Protein AF-A0A7C4FBR2-F1 (afdb_monomer)

Secondary structure (DSSP, 8-state):
---HHHHHHHHHHHHHHTEEEEEEESS-S-EEEESSSEEEE-TT--EE-HHHHHTT--HHHHHHHS-EEEEEEEETTEEEEES-HHHHHHH-

Solvent-accessible surface area (backbone atoms only — not comparable to full-atom values): 5158 Å² total; per-residue (Å²): 131,60,46,67,67,54,44,50,48,55,43,50,51,17,48,77,61,63,21,42,36,37,39,34,38,70,90,46,73,44,26,47,35,35,24,90,54,85,42,28,23,44,82,88,64,48,81,47,62,51,57,80,69,55,46,90,56,50,74,35,51,49,68,59,74,47,54,66,60,36,32,40,42,35,42,85,93,47,75,48,78,39,70,45,71,67,59,55,56,73,74,103

Nearest PDB structures (foldseek):
  2gjg-assembly1_A-2  TM=4.102E-01  e=6.849E-01  Pseudomonas putida KT2440
  3kyf-assembly1_A  TM=3.964E-01  e=7.719E-01  Pseudomonas putida KT2440
  5y6f-assembly1_A  TM=3.715E-01  e=1.489E+00  Escherichia coli K-12
  3u2a-assembly1_A-2  TM=5.693E-01  e=6.633E+00  Caulobacter vibrio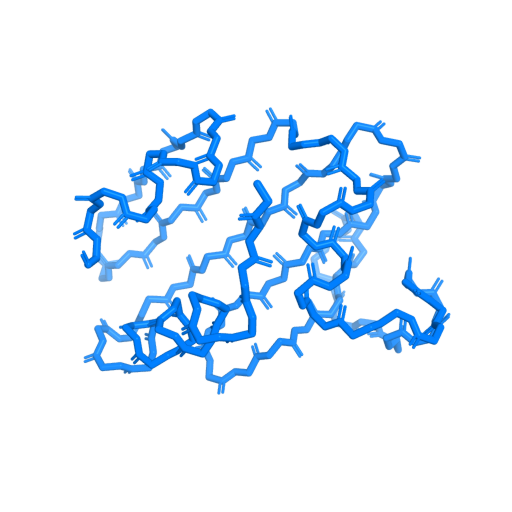ides

Foldseek 3Di:
DQDPVN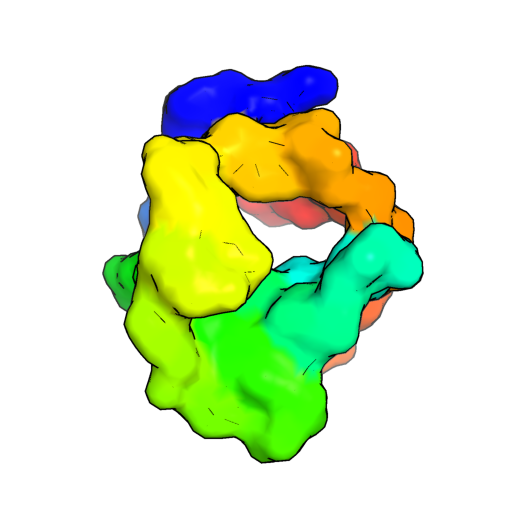VVVLLVVLAVQQKWKWWDFDVDQWIWIRHNHTFIAHVVGDTDDPCVGPNPADPSRVLVVTQTPWMWMDGPPDIDIDRHVVVVSVVD

Mean predicted aligned error: 2.52 Å

Sequence (92 aa):
MVSYEEAERILRWAREKGAVIEVQFKETSHRLRIDTMYRALDVSGNVIPWTRAFGSLKPADVLNSFTVKRIVVRVRDAVEELSSLKELLARI

Structure (mmCIF, N/CA/C/O backbone):
data_AF-A0A7C4FBR2-F1
#
_entry.id   AF-A0A7C4FBR2-F1
#
loop_
_atom_site.group_PDB
_atom_site.id
_atom_site.type_symbol
_atom_site.label_atom_id
_atom_site.label_alt_id
_atom_site.label_comp_id
_atom_site.label_asym_id
_atom_site.label_entity_id
_atom_site.label_seq_id
_atom_site.pdbx_PDB_ins_code
_atom_site.Cartn_x
_atom_site.Cartn_y
_atom_site.Cartn_z
_atom_site.occupancy
_atom_site.B_iso_or_equiv
_atom_site.auth_seq_id
_atom_site.auth_comp_id
_atom_site.auth_asym_id
_atom_site.auth_atom_id
_atom_site.pdbx_PDB_model_num
ATOM 1 N N . MET A 1 1 ? 6.939 13.413 1.044 1.00 80.06 1 MET A N 1
ATOM 2 C CA . MET A 1 1 ? 7.830 12.242 1.037 1.00 80.06 1 MET A CA 1
ATOM 3 C C . MET A 1 1 ? 7.409 11.383 2.207 1.00 80.06 1 MET A C 1
ATOM 5 O O . MET A 1 1 ? 7.285 11.947 3.282 1.00 80.06 1 MET A O 1
ATOM 9 N N . VAL A 1 2 ? 7.104 10.108 1.982 1.00 89.50 2 VAL A N 1
ATOM 10 C CA . VAL A 1 2 ? 6.753 9.147 3.032 1.00 89.50 2 VAL A CA 1
ATOM 11 C C . VAL A 1 2 ? 8.036 8.530 3.574 1.00 89.50 2 VAL A C 1
ATOM 13 O O . VAL A 1 2 ? 8.796 7.934 2.809 1.00 89.50 2 VAL A O 1
ATOM 16 N N . SER A 1 3 ? 8.300 8.693 4.864 1.00 93.69 3 SER A N 1
ATOM 17 C CA . SER A 1 3 ? 9.446 8.085 5.537 1.00 93.69 3 SER A CA 1
ATOM 18 C C . SER A 1 3 ? 9.236 6.583 5.768 1.00 93.69 3 SER A C 1
ATOM 20 O O . SER A 1 3 ? 8.130 6.049 5.644 1.00 93.69 3 SER A O 1
ATOM 22 N N . TYR A 1 4 ? 10.308 5.880 6.135 1.00 91.81 4 TYR A N 1
ATOM 23 C CA . TYR A 1 4 ? 10.207 4.482 6.555 1.00 91.81 4 TYR A CA 1
ATOM 24 C C . TYR A 1 4 ? 9.280 4.318 7.773 1.00 91.81 4 TYR A C 1
ATOM 26 O O . TYR A 1 4 ? 8.437 3.425 7.785 1.00 91.81 4 TYR A O 1
ATOM 34 N N . GLU A 1 5 ? 9.383 5.215 8.756 1.00 94.25 5 GLU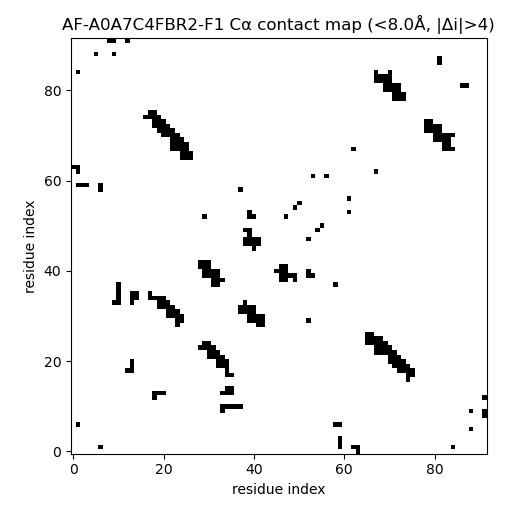 A N 1
ATOM 35 C CA . GLU A 1 5 ? 8.542 5.206 9.960 1.00 94.25 5 GLU A CA 1
ATOM 36 C C . GLU A 1 5 ? 7.065 5.451 9.632 1.00 94.25 5 GLU A C 1
ATOM 38 O O . GLU A 1 5 ? 6.186 4.795 10.186 1.00 94.25 5 GLU A O 1
ATOM 43 N N . GLU A 1 6 ? 6.775 6.356 8.695 1.00 95.25 6 GLU A N 1
ATOM 44 C CA . GLU A 1 6 ? 5.410 6.610 8.230 1.00 95.25 6 GLU A CA 1
ATOM 45 C C . GLU A 1 6 ? 4.830 5.391 7.507 1.00 95.25 6 GLU A C 1
ATOM 47 O O . GLU A 1 6 ? 3.686 5.009 7.756 1.00 95.25 6 GLU A O 1
ATOM 52 N N . ALA A 1 7 ? 5.625 4.722 6.667 1.00 95.31 7 ALA A N 1
ATOM 53 C CA . ALA A 1 7 ? 5.222 3.464 6.049 1.00 95.31 7 ALA A CA 1
ATOM 54 C C . ALA A 1 7 ? 4.956 2.380 7.116 1.00 95.31 7 ALA A C 1
ATOM 56 O O . ALA A 1 7 ? 3.925 1.704 7.087 1.00 95.31 7 ALA A O 1
ATOM 57 N N . GLU A 1 8 ? 5.831 2.215 8.108 1.00 95.44 8 GLU A N 1
ATOM 58 C CA . GLU A 1 8 ? 5.577 1.277 9.208 1.00 95.44 8 GLU A CA 1
ATOM 59 C C . GLU A 1 8 ? 4.318 1.629 10.006 1.00 95.44 8 GLU A C 1
ATOM 61 O O . GLU A 1 8 ? 3.561 0.728 10.376 1.00 95.44 8 GLU A O 1
ATOM 66 N N . ARG A 1 9 ? 4.054 2.918 10.238 1.00 96.56 9 ARG A N 1
ATOM 67 C CA . ARG A 1 9 ? 2.851 3.393 10.929 1.00 96.56 9 ARG A CA 1
ATOM 68 C C . ARG A 1 9 ? 1.582 3.034 10.161 1.00 96.56 9 ARG A C 1
ATOM 70 O O . ARG A 1 9 ? 0.651 2.518 10.776 1.00 96.56 9 ARG A O 1
ATOM 77 N N . ILE A 1 10 ? 1.563 3.206 8.835 1.00 96.44 10 ILE A N 1
ATOM 78 C CA . ILE A 1 10 ? 0.439 2.779 7.981 1.00 96.44 10 ILE A CA 1
ATOM 79 C C . ILE A 1 10 ? 0.196 1.271 8.125 1.00 96.44 10 ILE A C 1
ATOM 81 O O . ILE A 1 10 ? -0.937 0.843 8.348 1.00 96.44 10 ILE A O 1
ATOM 85 N N . LEU A 1 11 ? 1.254 0.458 8.038 1.00 97.31 11 LEU A N 1
ATOM 86 C CA . LEU A 1 11 ? 1.143 -0.998 8.159 1.00 97.31 11 LEU A CA 1
ATOM 87 C C . LEU A 1 11 ? 0.647 -1.427 9.547 1.00 97.31 11 LEU A C 1
ATOM 89 O O . LEU A 1 11 ? -0.202 -2.311 9.664 1.00 97.31 11 LEU A O 1
ATOM 93 N N . ARG A 1 12 ? 1.180 -0.815 10.606 1.00 97.38 12 ARG A N 1
ATOM 94 C CA . ARG A 1 12 ? 0.787 -1.096 11.989 1.00 97.38 12 ARG A CA 1
ATOM 95 C C . ARG A 1 12 ? -0.679 -0.754 12.219 1.00 97.38 12 ARG A C 1
ATOM 97 O O . ARG A 1 12 ? -1.424 -1.604 12.698 1.00 97.38 12 ARG A O 1
ATOM 104 N N . TRP A 1 13 ? -1.100 0.435 11.799 1.00 97.25 13 TRP A N 1
ATOM 105 C CA . TRP A 1 13 ? -2.491 0.860 11.896 1.00 97.25 13 TRP A CA 1
ATOM 106 C C . TRP A 1 13 ? -3.425 -0.089 11.135 1.00 97.25 13 TRP A C 1
ATOM 108 O O . TRP A 1 13 ? -4.466 -0.487 11.662 1.00 97.25 13 TRP A O 1
ATOM 118 N N . ALA A 1 14 ? -3.033 -0.523 9.930 1.00 97.00 14 ALA A N 1
ATOM 119 C CA . ALA A 1 14 ? -3.827 -1.464 9.148 1.00 97.00 14 ALA A CA 1
ATOM 120 C C . ALA A 1 14 ? -4.014 -2.807 9.872 1.00 97.00 14 ALA A C 1
ATOM 122 O O . ALA A 1 14 ? -5.135 -3.312 9.952 1.00 97.00 14 ALA A O 1
ATOM 123 N N . ARG A 1 15 ? -2.953 -3.342 10.489 1.00 96.50 15 ARG A N 1
ATOM 124 C CA . ARG A 1 15 ? -3.020 -4.558 11.317 1.00 96.50 15 ARG A CA 1
ATOM 125 C C . ARG A 1 15 ? -3.932 -4.388 12.527 1.00 96.50 15 ARG A C 1
ATOM 127 O O . ARG A 1 15 ? -4.798 -5.226 12.753 1.00 96.50 15 ARG A O 1
ATOM 134 N N . GLU A 1 16 ? -3.751 -3.312 13.287 1.00 96.12 16 GLU A N 1
ATOM 135 C CA . GLU A 1 16 ? -4.497 -3.056 14.526 1.00 96.12 16 GLU A CA 1
ATOM 136 C C . GLU A 1 16 ? -5.997 -2.866 14.282 1.00 96.12 16 GLU A C 1
ATOM 138 O O . GLU A 1 16 ? -6.824 -3.281 15.093 1.00 96.12 16 GLU A O 1
ATOM 143 N N . LYS A 1 17 ? -6.364 -2.241 13.160 1.00 95.31 17 LYS A N 1
ATOM 144 C CA . LYS A 1 17 ? -7.764 -1.975 12.808 1.00 95.31 17 LYS A CA 1
ATOM 145 C C . LYS A 1 17 ? -8.403 -3.067 11.953 1.00 95.31 17 LYS A C 1
ATOM 147 O O . LYS A 1 17 ? -9.606 -2.989 11.704 1.00 95.31 17 LYS A O 1
ATOM 152 N N . GLY A 1 18 ? -7.633 -4.060 11.501 1.00 95.75 18 GLY A N 1
ATOM 153 C CA . GLY A 1 18 ? -8.085 -5.003 10.477 1.00 95.75 18 GLY A CA 1
ATOM 154 C C . GLY A 1 18 ? -8.456 -4.290 9.173 1.00 95.75 18 GLY A C 1
ATOM 155 O O . GLY A 1 18 ? -9.430 -4.660 8.520 1.00 95.75 18 GLY A O 1
ATOM 156 N N . ALA A 1 19 ? -7.733 -3.218 8.841 1.00 96.62 19 ALA A N 1
ATOM 157 C CA . ALA A 1 19 ? -7.989 -2.407 7.665 1.00 96.62 19 ALA A CA 1
ATOM 158 C C . ALA A 1 19 ? -7.347 -3.009 6.411 1.00 96.62 19 ALA A C 1
ATOM 160 O O . ALA A 1 19 ? -6.287 -3.633 6.467 1.00 96.62 19 ALA A O 1
ATOM 161 N N . VAL A 1 20 ? -7.961 -2.742 5.261 1.00 97.56 20 VAL A N 1
ATOM 162 C CA . VAL A 1 20 ? -7.380 -2.993 3.941 1.00 97.56 20 VAL A CA 1
ATOM 163 C C . VAL A 1 20 ? -7.256 -1.666 3.214 1.00 97.56 20 VAL A C 1
ATOM 165 O O . VAL A 1 20 ? -8.260 -1.028 2.902 1.00 97.56 20 VAL A O 1
ATOM 168 N N . ILE A 1 21 ? -6.023 -1.267 2.929 1.00 97.88 21 ILE A N 1
ATOM 169 C CA . ILE A 1 21 ? -5.702 -0.058 2.177 1.00 97.88 21 ILE A CA 1
ATOM 170 C C . ILE A 1 21 ? -5.227 -0.487 0.790 1.00 97.88 21 ILE A C 1
ATOM 172 O O . ILE A 1 21 ? -4.296 -1.278 0.674 1.00 97.88 21 ILE A O 1
ATOM 176 N N . GLU A 1 22 ? -5.842 0.027 -0.268 1.00 97.88 22 GLU A N 1
ATOM 177 C CA . GLU A 1 22 ? -5.397 -0.171 -1.648 1.00 97.88 22 GLU A CA 1
ATOM 178 C C . GLU A 1 22 ? -5.026 1.166 -2.279 1.00 97.88 22 GLU A C 1
ATOM 180 O O . GLU A 1 22 ? -5.881 2.027 -2.475 1.00 97.88 22 GLU A O 1
ATOM 185 N N . VAL A 1 23 ? -3.757 1.322 -2.644 1.00 98.12 23 VAL A N 1
ATOM 186 C CA . VAL A 1 23 ? -3.245 2.483 -3.370 1.00 98.12 23 VAL A CA 1
ATOM 187 C C . VAL A 1 23 ? -3.182 2.147 -4.854 1.00 98.12 23 VAL A C 1
ATOM 189 O O . VAL A 1 23 ? -2.571 1.154 -5.261 1.00 98.12 23 VAL A O 1
ATOM 192 N N . GLN A 1 24 ? -3.822 2.982 -5.666 1.00 97.69 24 GLN A N 1
ATOM 193 C CA . GLN A 1 24 ? -3.736 2.939 -7.121 1.00 97.69 24 GLN A CA 1
ATOM 194 C C . GLN A 1 24 ? -2.835 4.067 -7.594 1.00 97.69 24 GLN A C 1
ATOM 196 O O . GLN A 1 24 ? -2.935 5.190 -7.096 1.00 97.69 24 GLN A O 1
ATOM 201 N N . PHE A 1 25 ? -2.002 3.779 -8.584 1.00 97.44 25 PHE A N 1
ATOM 202 C CA . PHE A 1 25 ? -1.038 4.724 -9.132 1.00 97.44 25 PHE A CA 1
ATOM 203 C C . PHE A 1 25 ? -1.451 5.180 -10.533 1.00 97.44 25 PHE A C 1
ATOM 205 O O . PHE A 1 25 ? -2.300 4.553 -11.174 1.00 97.44 25 PHE A O 1
ATOM 212 N N . LYS A 1 26 ? -0.906 6.305 -11.002 1.00 96.56 26 LYS A N 1
ATOM 213 C CA . LYS A 1 26 ? -1.206 6.825 -12.347 1.00 96.56 26 LYS A CA 1
ATOM 214 C C . LYS A 1 26 ? -0.369 6.137 -13.423 1.00 96.56 26 LYS A C 1
ATOM 216 O O . LYS A 1 26 ? -0.857 5.923 -14.526 1.00 96.56 26 LYS A O 1
ATOM 221 N N . GLU A 1 27 ? 0.867 5.790 -13.093 1.00 95.94 27 GLU A N 1
ATOM 222 C CA . GLU A 1 27 ? 1.893 5.318 -14.024 1.00 95.94 27 GLU A CA 1
ATOM 223 C C . GLU A 1 27 ? 1.870 3.798 -14.226 1.00 95.94 27 GLU A C 1
ATOM 225 O O . GLU A 1 27 ? 2.507 3.282 -15.140 1.00 95.94 27 GLU A O 1
ATOM 230 N N . THR A 1 28 ? 1.148 3.060 -13.381 1.00 94.81 28 THR A N 1
ATOM 231 C CA . THR A 1 28 ? 1.051 1.603 -13.471 1.00 94.81 28 THR A CA 1
ATOM 232 C C . THR A 1 28 ? -0.359 1.112 -13.178 1.00 94.81 28 THR A C 1
ATOM 234 O O . THR A 1 28 ? -1.100 1.698 -12.393 1.00 94.81 28 THR A O 1
ATOM 237 N N . SER A 1 29 ? -0.725 0.000 -13.811 1.00 94.50 29 SER A N 1
ATOM 238 C CA . SER A 1 29 ? -1.976 -0.708 -13.558 1.00 94.50 29 SER A CA 1
ATOM 239 C C . SER A 1 29 ? -1.919 -1.596 -12.308 1.00 94.50 29 SER A C 1
ATOM 241 O O . SER A 1 29 ? -2.948 -2.125 -11.886 1.00 94.50 29 SER A O 1
ATOM 243 N N . HIS A 1 30 ? -0.731 -1.789 -11.727 1.00 97.12 30 HIS A N 1
ATOM 244 C CA . HIS A 1 30 ? -0.571 -2.503 -10.467 1.00 97.12 30 HIS A CA 1
ATOM 245 C C . HIS A 1 30 ? -1.064 -1.657 -9.290 1.00 97.12 30 HIS A C 1
ATOM 247 O O . HIS A 1 30 ? -1.013 -0.425 -9.311 1.00 97.12 30 HIS A O 1
ATOM 253 N N . ARG A 1 31 ? -1.519 -2.327 -8.233 1.00 97.62 31 ARG A N 1
ATOM 254 C CA . ARG A 1 31 ? -1.958 -1.681 -6.992 1.00 97.62 31 ARG A CA 1
ATOM 255 C C . ARG A 1 31 ? -1.099 -2.136 -5.830 1.00 97.62 31 ARG A C 1
ATOM 257 O O . ARG A 1 31 ? -0.678 -3.291 -5.780 1.00 97.62 31 ARG A O 1
ATOM 264 N N . LEU A 1 32 ? -0.875 -1.240 -4.879 1.00 98.00 32 LEU A N 1
ATOM 265 C CA . LEU A 1 32 ? -0.269 -1.586 -3.600 1.00 98.00 32 LEU A CA 1
ATOM 266 C C . LEU A 1 32 ? -1.383 -1.837 -2.591 1.00 98.00 32 LEU A C 1
ATOM 268 O O . LEU A 1 32 ? -2.167 -0.939 -2.301 1.00 98.00 32 LEU A O 1
ATOM 272 N N . ARG A 1 33 ? -1.443 -3.044 -2.039 1.00 98.25 33 ARG A N 1
ATOM 273 C CA . ARG A 1 33 ? -2.326 -3.379 -0.924 1.00 98.25 33 ARG A CA 1
ATOM 274 C C . ARG A 1 33 ? -1.533 -3.412 0.376 1.00 98.25 33 ARG A C 1
ATOM 276 O O . ARG A 1 33 ? -0.459 -4.007 0.428 1.00 98.25 33 ARG A O 1
ATOM 283 N N . ILE A 1 34 ? -2.084 -2.793 1.412 1.00 97.88 34 ILE A N 1
ATOM 284 C CA . ILE A 1 34 ? -1.543 -2.755 2.767 1.00 97.88 34 ILE A CA 1
ATOM 285 C C . ILE A 1 34 ? -2.638 -3.261 3.702 1.00 97.88 34 ILE A C 1
ATOM 287 O O . ILE A 1 34 ? -3.671 -2.615 3.875 1.00 97.88 34 ILE A O 1
ATOM 291 N N . ASP A 1 35 ? -2.430 -4.449 4.255 1.00 95.56 35 ASP A N 1
ATOM 292 C CA . ASP A 1 35 ? -3.296 -5.048 5.269 1.00 95.56 35 ASP A CA 1
ATOM 293 C C . ASP A 1 35 ? -2.448 -5.602 6.424 1.00 95.56 35 ASP A C 1
ATOM 295 O O . ASP A 1 35 ? -1.972 -4.850 7.272 1.00 95.56 35 ASP A O 1
ATOM 299 N N . THR A 1 36 ? -2.170 -6.905 6.437 1.00 95.25 36 THR A N 1
ATOM 300 C CA . THR A 1 36 ? -1.208 -7.518 7.354 1.00 95.25 36 THR A CA 1
ATOM 301 C C . THR A 1 36 ? 0.225 -7.389 6.848 1.00 95.25 36 THR A C 1
ATOM 303 O O . THR A 1 36 ? 1.168 -7.493 7.634 1.00 95.25 36 THR A O 1
ATOM 306 N N . MET A 1 37 ? 0.415 -7.139 5.553 1.00 96.62 37 MET A N 1
ATOM 307 C CA . MET A 1 37 ? 1.707 -6.881 4.918 1.00 96.62 37 MET A CA 1
ATOM 308 C C . MET A 1 37 ? 1.515 -6.049 3.647 1.00 96.62 37 MET A C 1
ATOM 310 O O . MET A 1 37 ? 0.393 -5.838 3.187 1.00 96.62 37 MET A O 1
ATOM 314 N N . TYR A 1 38 ? 2.622 -5.610 3.059 1.00 97.56 38 TYR A N 1
ATOM 315 C CA . TYR A 1 38 ? 2.623 -5.006 1.733 1.00 97.56 38 TYR A CA 1
ATOM 316 C C . TYR A 1 38 ? 2.493 -6.082 0.657 1.00 97.56 38 TYR A C 1
ATOM 318 O O . TYR A 1 38 ? 3.256 -7.047 0.641 1.00 97.56 38 TYR A O 1
ATOM 326 N N . ARG A 1 39 ? 1.534 -5.916 -0.254 1.00 98.06 39 ARG A N 1
ATOM 327 C CA . ARG A 1 39 ? 1.303 -6.819 -1.386 1.00 98.06 39 ARG A CA 1
ATOM 328 C C . ARG A 1 39 ? 1.143 -6.026 -2.670 1.00 98.06 39 ARG A C 1
ATOM 330 O O . ARG A 1 39 ? 0.523 -4.966 -2.678 1.00 98.06 39 ARG A O 1
ATOM 337 N N . ALA A 1 40 ? 1.658 -6.574 -3.760 1.00 98.38 40 ALA A N 1
ATOM 338 C CA . ALA A 1 40 ? 1.363 -6.081 -5.092 1.00 98.38 40 ALA A CA 1
ATOM 339 C C . ALA A 1 40 ? 0.141 -6.811 -5.650 1.00 98.38 40 ALA A C 1
ATOM 341 O O . ALA A 1 40 ? 0.062 -8.036 -5.548 1.00 98.38 40 ALA A O 1
ATOM 342 N N . LEU A 1 41 ? -0.787 -6.066 -6.244 1.00 98.31 41 LEU A N 1
ATOM 343 C CA . LEU A 1 41 ? -1.943 -6.614 -6.942 1.00 98.31 41 LEU A CA 1
ATOM 344 C C . LEU A 1 41 ? -1.918 -6.247 -8.424 1.00 98.31 41 LEU A C 1
ATOM 346 O O . LEU A 1 41 ? -1.476 -5.157 -8.794 1.00 98.31 41 LEU A O 1
ATOM 350 N N . ASP A 1 42 ? -2.466 -7.122 -9.258 1.00 96.62 42 ASP A N 1
ATOM 351 C CA . ASP A 1 42 ? -2.814 -6.790 -10.638 1.00 96.62 42 ASP A CA 1
ATOM 352 C C . ASP A 1 42 ? -4.165 -6.039 -10.738 1.00 96.62 42 ASP A C 1
ATOM 354 O O . ASP A 1 42 ? -4.832 -5.703 -9.744 1.00 96.62 42 ASP A O 1
ATOM 358 N N . VAL A 1 43 ? -4.580 -5.765 -11.977 1.00 93.38 43 VAL A N 1
ATOM 359 C CA . VAL A 1 43 ? -5.864 -5.115 -12.290 1.00 93.38 43 VAL A CA 1
ATOM 360 C C . VAL A 1 43 ? -7.069 -5.928 -11.826 1.00 93.38 43 VAL A C 1
ATOM 362 O O . VAL A 1 43 ? -8.069 -5.351 -11.406 1.00 93.38 43 V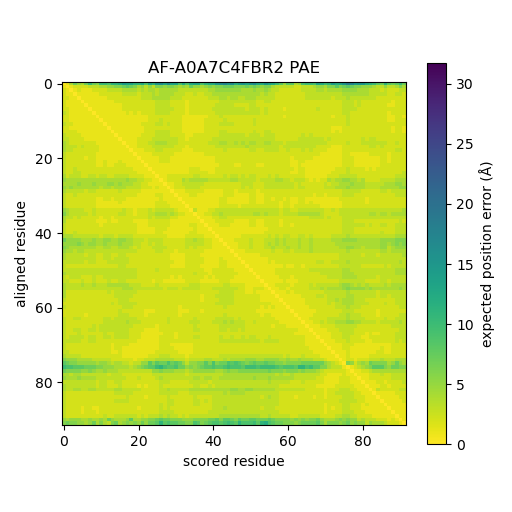AL A O 1
ATOM 365 N N . SER A 1 44 ? -6.956 -7.254 -11.834 1.00 94.94 44 SER A N 1
ATOM 366 C CA . SER A 1 44 ? -7.999 -8.187 -11.407 1.00 94.94 44 SER A CA 1
ATOM 367 C C . SER A 1 44 ? -8.058 -8.347 -9.885 1.00 94.94 44 SER A C 1
ATOM 369 O O . SER A 1 44 ? -9.039 -8.863 -9.363 1.00 94.94 44 SER A O 1
ATOM 371 N N . GLY A 1 45 ? -7.052 -7.854 -9.156 1.00 94.50 45 GLY A N 1
ATOM 372 C CA . GLY A 1 45 ? -6.968 -7.939 -7.697 1.00 94.50 45 GLY A CA 1
ATOM 373 C C . GLY A 1 45 ? -6.230 -9.172 -7.190 1.00 94.50 45 GLY A C 1
ATOM 374 O O . GLY A 1 45 ? -6.239 -9.421 -5.985 1.00 94.50 45 GLY A O 1
ATOM 375 N N . ASN A 1 46 ? -5.566 -9.918 -8.074 1.00 97.25 46 ASN A N 1
ATOM 376 C CA . ASN A 1 46 ? -4.745 -11.052 -7.681 1.00 97.25 46 ASN A CA 1
ATOM 377 C C . ASN A 1 46 ? -3.426 -10.562 -7.099 1.00 97.25 46 ASN A C 1
ATOM 379 O O . ASN A 1 46 ? -2.822 -9.622 -7.617 1.00 97.25 46 ASN A O 1
ATOM 383 N N . VAL A 1 47 ? -2.949 -11.243 -6.058 1.00 97.81 47 VAL A N 1
ATOM 384 C CA . VAL A 1 47 ? -1.603 -11.011 -5.531 1.00 97.81 47 VAL A CA 1
ATOM 385 C C . VAL A 1 47 ? -0.584 -11.501 -6.552 1.00 97.81 47 VAL A C 1
ATOM 387 O O . VAL A 1 47 ? -0.619 -12.656 -6.972 1.00 97.81 47 VAL A O 1
ATOM 390 N N . ILE A 1 48 ? 0.339 -10.622 -6.925 1.00 97.75 48 ILE A N 1
ATOM 391 C CA . ILE A 1 48 ? 1.425 -10.915 -7.861 1.00 97.75 48 ILE A CA 1
ATOM 392 C C . ILE A 1 48 ? 2.788 -10.713 -7.187 1.00 97.75 48 ILE A C 1
ATOM 394 O O . ILE A 1 48 ? 2.874 -10.029 -6.162 1.00 97.75 48 ILE A O 1
ATOM 398 N N . PRO A 1 49 ? 3.875 -11.281 -7.742 1.00 97.75 49 PRO A N 1
ATOM 399 C CA . PRO A 1 49 ? 5.215 -11.057 -7.214 1.00 97.75 49 PRO A CA 1
ATOM 400 C C . PRO A 1 49 ? 5.561 -9.566 -7.140 1.00 97.75 49 PRO A C 1
ATOM 402 O O . PRO A 1 49 ? 5.384 -8.832 -8.113 1.00 97.75 49 PRO A O 1
ATOM 405 N N . TRP A 1 50 ? 6.110 -9.132 -6.003 1.00 97.69 50 TRP A N 1
ATOM 406 C CA . TRP A 1 50 ? 6.499 -7.736 -5.779 1.00 97.69 50 TRP A CA 1
ATOM 407 C C . TRP A 1 50 ? 7.454 -7.221 -6.857 1.00 97.69 50 TRP A C 1
ATOM 409 O O . TRP A 1 50 ? 7.234 -6.160 -7.433 1.00 97.69 50 TRP A O 1
ATOM 419 N N . THR A 1 51 ? 8.464 -8.025 -7.196 1.00 96.94 51 THR A N 1
ATOM 420 C CA . THR A 1 51 ? 9.470 -7.700 -8.214 1.00 96.94 51 THR A CA 1
ATOM 421 C C . THR A 1 51 ? 8.874 -7.476 -9.599 1.00 96.94 51 THR A C 1
ATOM 423 O O . THR A 1 51 ? 9.401 -6.672 -10.361 1.00 96.94 51 THR A O 1
ATOM 426 N N . ARG A 1 52 ? 7.746 -8.122 -9.918 1.00 96.31 52 ARG A N 1
ATOM 427 C CA . ARG A 1 52 ? 7.021 -7.907 -11.176 1.00 96.31 52 ARG A CA 1
ATOM 428 C C . ARG A 1 52 ? 6.291 -6.563 -11.199 1.00 96.31 52 ARG A C 1
ATOM 430 O O . ARG A 1 52 ? 6.198 -5.948 -12.254 1.00 96.31 52 ARG A O 1
ATOM 437 N N . ALA A 1 53 ? 5.751 -6.134 -10.061 1.00 97.00 53 ALA A N 1
ATOM 438 C CA . ALA A 1 53 ? 4.951 -4.916 -9.976 1.00 97.00 53 ALA A CA 1
ATOM 439 C C . ALA A 1 53 ? 5.791 -3.655 -9.749 1.00 97.00 53 ALA A C 1
ATOM 441 O O . ALA A 1 53 ? 5.535 -2.625 -10.368 1.00 97.00 53 ALA A O 1
ATOM 442 N N . PHE A 1 54 ? 6.774 -3.749 -8.852 1.00 97.19 54 PHE A N 1
ATOM 443 C CA . PHE A 1 54 ? 7.511 -2.614 -8.296 1.00 97.19 54 PHE A CA 1
ATOM 444 C C . PHE A 1 54 ? 9.037 -2.799 -8.345 1.00 97.19 54 PHE A C 1
ATOM 446 O O . PHE A 1 54 ? 9.779 -1.966 -7.826 1.00 97.19 54 PHE A O 1
ATOM 453 N N . GLY A 1 55 ? 9.534 -3.879 -8.956 1.00 95.94 55 GLY A N 1
ATOM 454 C CA . GLY A 1 55 ? 10.969 -4.144 -9.042 1.00 95.94 55 GLY A CA 1
ATOM 455 C C . GLY A 1 55 ? 11.612 -4.341 -7.666 1.00 95.94 55 GLY A C 1
ATOM 456 O O . GLY A 1 55 ? 11.099 -5.072 -6.819 1.00 95.94 55 GLY A O 1
ATOM 457 N N . SER A 1 56 ? 12.755 -3.695 -7.447 1.00 96.50 56 SER A N 1
ATOM 458 C CA . SER A 1 56 ? 13.507 -3.735 -6.185 1.00 96.50 56 SER A CA 1
ATOM 459 C C . SER A 1 56 ? 13.092 -2.6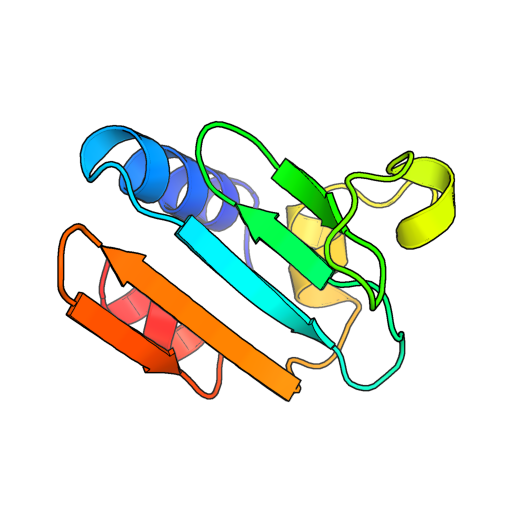58 -5.176 1.00 96.50 56 SER A C 1
ATOM 461 O O . SER A 1 56 ? 13.687 -2.581 -4.100 1.00 96.50 56 SER A O 1
ATOM 463 N N . LEU A 1 57 ? 12.096 -1.823 -5.501 1.00 96.69 57 LEU A N 1
ATOM 464 C CA . LEU A 1 57 ? 11.663 -0.725 -4.638 1.00 96.69 57 LEU A CA 1
ATOM 465 C C . LEU A 1 57 ? 11.121 -1.256 -3.312 1.00 96.69 57 LEU A C 1
ATOM 467 O O . LEU A 1 57 ? 10.335 -2.205 -3.290 1.00 96.69 57 LEU A O 1
ATOM 471 N N . LYS A 1 58 ? 11.488 -0.621 -2.198 1.00 94.56 58 LYS A N 1
ATOM 472 C CA . LYS A 1 58 ? 10.868 -0.910 -0.900 1.00 94.56 58 LYS A CA 1
ATOM 473 C C . LYS A 1 58 ? 9.478 -0.263 -0.837 1.00 94.56 58 LYS A C 1
ATOM 475 O O . LYS A 1 58 ? 9.204 0.660 -1.599 1.00 94.56 58 LYS A O 1
ATOM 480 N N . PRO A 1 59 ? 8.593 -0.673 0.089 1.00 93.88 59 PRO A N 1
ATOM 481 C CA . PRO A 1 59 ? 7.253 -0.094 0.188 1.00 93.88 59 PRO A CA 1
ATOM 482 C C . PRO A 1 59 ? 7.218 1.437 0.306 1.00 93.88 59 PRO A C 1
ATOM 484 O O . PRO A 1 59 ? 6.445 2.079 -0.399 1.00 93.88 59 PRO A O 1
ATOM 487 N N . ALA A 1 60 ? 8.087 2.031 1.132 1.00 94.62 60 ALA A N 1
ATOM 488 C CA . ALA A 1 60 ? 8.199 3.487 1.233 1.00 94.62 60 ALA A CA 1
ATOM 489 C C . ALA A 1 60 ? 8.648 4.120 -0.098 1.00 94.62 60 ALA A C 1
ATOM 491 O O . ALA A 1 60 ? 8.113 5.149 -0.504 1.00 94.62 60 ALA A O 1
ATOM 492 N N . ASP A 1 61 ? 9.570 3.481 -0.822 1.00 95.56 61 ASP A N 1
ATOM 493 C CA . ASP A 1 61 ? 10.041 3.973 -2.120 1.00 95.56 61 ASP A CA 1
ATOM 494 C C . ASP A 1 61 ? 8.936 3.896 -3.177 1.00 95.56 61 ASP A C 1
ATOM 496 O O . ASP A 1 61 ? 8.790 4.826 -3.962 1.00 95.56 61 ASP A O 1
ATOM 500 N N . VAL A 1 62 ? 8.101 2.851 -3.166 1.00 96.12 62 VAL A N 1
ATOM 501 C CA . VAL A 1 62 ? 6.911 2.747 -4.033 1.00 96.12 62 VAL A CA 1
ATOM 502 C C . VAL A 1 62 ? 5.955 3.909 -3.773 1.00 96.12 62 VAL A C 1
ATOM 504 O O . VAL A 1 62 ? 5.541 4.590 -4.707 1.00 96.12 62 VAL A O 1
ATOM 507 N N . LEU A 1 63 ? 5.649 4.187 -2.505 1.00 95.12 63 LEU A N 1
ATOM 508 C CA . LEU A 1 63 ? 4.765 5.291 -2.120 1.00 95.1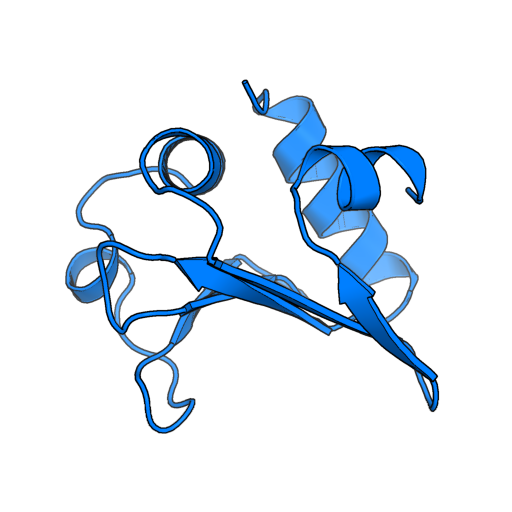2 63 LEU A CA 1
ATOM 509 C C . LEU A 1 63 ? 5.295 6.675 -2.536 1.00 95.12 63 LEU A C 1
ATOM 511 O O . LEU A 1 63 ? 4.505 7.602 -2.694 1.00 95.12 63 LEU A O 1
ATOM 515 N N . ASN A 1 64 ? 6.610 6.819 -2.715 1.00 94.75 64 ASN A N 1
ATOM 516 C CA . ASN A 1 64 ? 7.247 8.067 -3.143 1.00 94.75 64 ASN A CA 1
ATOM 517 C C . ASN A 1 64 ? 7.499 8.152 -4.654 1.00 94.75 64 ASN A C 1
ATOM 519 O O . ASN A 1 64 ? 7.568 9.255 -5.190 1.00 94.75 64 ASN A O 1
ATOM 523 N N . SER A 1 65 ? 7.671 7.012 -5.324 1.00 94.94 65 SER A N 1
ATOM 524 C CA . SER A 1 65 ? 8.085 6.938 -6.731 1.00 94.94 65 SER A CA 1
ATOM 525 C C . SER A 1 65 ? 6.912 7.039 -7.704 1.00 94.94 65 SER A C 1
ATOM 527 O O . SER A 1 65 ? 7.112 7.386 -8.865 1.00 94.94 65 SER A O 1
ATOM 529 N N . PHE A 1 66 ? 5.698 6.726 -7.248 1.00 95.50 66 PHE A N 1
ATOM 530 C CA . PHE A 1 66 ? 4.497 6.717 -8.074 1.00 95.50 66 PHE A CA 1
ATOM 531 C C . PHE A 1 66 ? 3.489 7.769 -7.620 1.00 95.50 66 PHE A C 1
ATOM 533 O O . PHE A 1 66 ? 3.240 7.948 -6.424 1.00 95.50 66 PHE A O 1
ATOM 540 N N . THR A 1 67 ? 2.836 8.424 -8.578 1.00 95.75 67 THR A N 1
ATOM 541 C CA . THR A 1 67 ? 1.777 9.381 -8.276 1.00 95.75 67 THR A CA 1
ATOM 542 C C . THR A 1 67 ? 0.510 8.637 -7.887 1.00 95.75 67 THR A C 1
ATOM 544 O O . THR A 1 67 ? -0.033 7.840 -8.657 1.00 95.75 67 THR A O 1
ATOM 547 N N . VAL A 1 68 ? -0.022 8.946 -6.705 1.00 96.81 68 VAL A N 1
ATOM 548 C CA . VAL A 1 68 ? -1.312 8.414 -6.259 1.00 96.81 68 VAL A CA 1
ATOM 549 C C . VAL A 1 68 ? -2.419 8.862 -7.212 1.00 96.81 68 VAL A C 1
ATOM 551 O O . VAL A 1 68 ? -2.591 10.047 -7.507 1.00 96.81 68 VAL A O 1
ATOM 554 N N . LYS A 1 69 ? -3.180 7.886 -7.699 1.00 96.88 69 LYS A N 1
ATOM 555 C CA . LYS A 1 69 ? -4.433 8.086 -8.426 1.00 96.88 69 LYS A CA 1
ATOM 556 C C . LYS A 1 69 ? -5.615 8.134 -7.462 1.00 96.88 69 LYS A C 1
ATOM 558 O O . LYS A 1 69 ? -6.452 9.018 -7.588 1.00 96.88 69 LYS A O 1
ATOM 563 N N . ARG A 1 70 ? -5.684 7.170 -6.541 1.00 97.31 70 ARG A N 1
ATOM 564 C CA . ARG A 1 70 ? -6.645 7.108 -5.428 1.00 97.31 70 ARG A CA 1
ATOM 565 C C . ARG A 1 70 ? -6.189 6.094 -4.388 1.00 97.31 70 ARG A C 1
ATOM 567 O O . ARG A 1 70 ? -5.449 5.164 -4.718 1.00 97.31 70 ARG A O 1
ATOM 574 N N . ILE A 1 71 ? -6.684 6.240 -3.169 1.00 98.06 71 ILE A N 1
ATOM 575 C CA . ILE A 1 71 ? -6.496 5.285 -2.080 1.00 98.06 71 ILE A CA 1
ATOM 576 C C . ILE A 1 71 ? -7.874 4.841 -1.610 1.00 98.06 71 ILE A C 1
ATOM 578 O O . ILE A 1 71 ? -8.705 5.680 -1.295 1.00 98.06 71 ILE A O 1
ATOM 582 N N . VAL A 1 72 ? -8.113 3.537 -1.546 1.00 97.81 72 VAL A N 1
ATOM 583 C CA . VAL A 1 72 ? -9.338 2.976 -0.967 1.00 97.81 72 VAL A CA 1
ATOM 584 C C . VAL A 1 72 ? -8.993 2.383 0.388 1.00 97.81 72 VAL A C 1
ATOM 586 O O . VAL A 1 72 ? -8.151 1.491 0.467 1.00 97.81 72 VAL A O 1
ATOM 589 N N . VAL A 1 73 ? -9.639 2.858 1.446 1.00 97.81 73 VAL A N 1
ATOM 590 C CA . VAL A 1 73 ? -9.470 2.360 2.812 1.00 97.81 73 VAL A CA 1
ATOM 591 C C . VAL A 1 73 ? -10.746 1.638 3.221 1.00 97.81 73 VAL A C 1
ATOM 593 O O . VAL A 1 73 ? -11.825 2.223 3.219 1.00 97.81 73 VAL A O 1
ATOM 596 N N . ARG A 1 74 ? -10.628 0.359 3.578 1.00 97.31 74 ARG A N 1
ATOM 597 C CA . ARG A 1 74 ? -11.737 -0.454 4.091 1.00 97.31 74 ARG A CA 1
ATOM 598 C C . ARG A 1 74 ? -11.460 -0.833 5.535 1.00 97.31 74 ARG A C 1
ATOM 600 O O . ARG A 1 74 ? -10.412 -1.412 5.812 1.00 97.31 74 ARG A O 1
ATOM 607 N N . VAL A 1 75 ? -12.381 -0.524 6.440 1.00 95.38 75 VAL A N 1
ATOM 608 C CA . VAL A 1 75 ? -12.300 -0.883 7.863 1.00 95.38 75 VAL A CA 1
ATOM 609 C C . VAL A 1 75 ? -13.667 -1.378 8.306 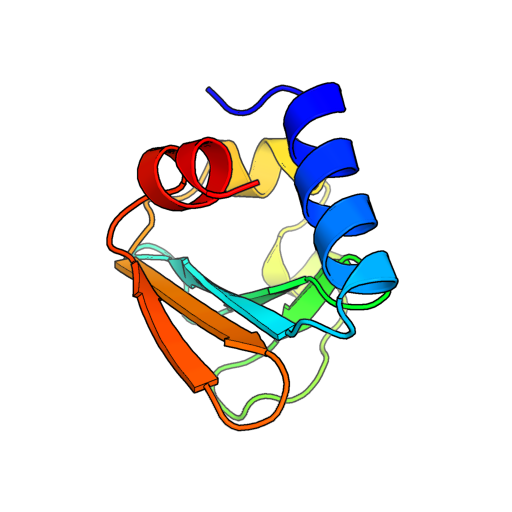1.00 95.38 75 VAL A C 1
ATOM 611 O O . VAL A 1 75 ? -14.603 -0.585 8.381 1.00 95.38 75 VAL A O 1
ATOM 614 N N . ARG A 1 76 ? -13.785 -2.671 8.634 1.00 89.81 76 ARG A N 1
ATOM 615 C CA . ARG A 1 76 ? -15.081 -3.307 8.943 1.00 89.81 76 ARG A CA 1
ATOM 616 C C . ARG A 1 76 ? -16.086 -3.028 7.810 1.00 89.81 76 ARG A C 1
ATOM 618 O O . ARG A 1 76 ? -15.800 -3.389 6.673 1.00 89.81 76 ARG A O 1
ATOM 625 N N . ASP A 1 77 ? -17.187 -2.339 8.106 1.00 90.50 77 ASP A N 1
ATOM 626 C CA . ASP A 1 77 ? -18.254 -2.007 7.153 1.00 90.50 77 ASP A CA 1
ATOM 627 C C . ASP A 1 77 ? -18.077 -0.629 6.486 1.00 90.50 77 ASP A C 1
ATOM 629 O O . ASP A 1 77 ? -18.884 -0.232 5.647 1.00 90.50 77 ASP A O 1
ATOM 633 N N . ALA A 1 78 ? -17.026 0.118 6.844 1.00 94.12 78 ALA A N 1
ATOM 634 C CA . ALA A 1 78 ? -16.741 1.430 6.277 1.00 94.12 78 ALA A CA 1
ATOM 635 C C . ALA A 1 78 ? -15.770 1.325 5.095 1.00 94.12 78 ALA A C 1
ATOM 637 O O . ALA A 1 78 ? -14.699 0.716 5.200 1.00 94.12 78 ALA A O 1
ATOM 638 N N . VAL A 1 79 ? -16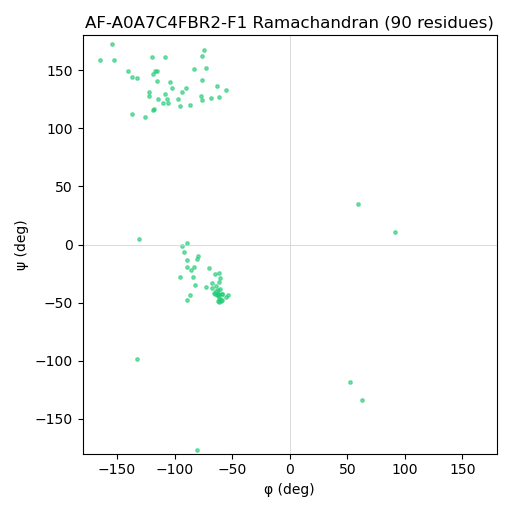.126 1.975 3.987 1.00 96.38 79 VAL A N 1
ATOM 639 C CA . VAL A 1 79 ? -15.268 2.160 2.812 1.00 96.38 79 VAL A CA 1
ATOM 640 C C . VAL A 1 79 ? -15.127 3.648 2.551 1.00 96.38 79 VAL A C 1
ATOM 642 O O . VAL A 1 79 ? -16.118 4.371 2.503 1.00 96.38 79 VAL A O 1
ATOM 645 N N . GLU A 1 80 ? -13.894 4.091 2.361 1.00 95.69 80 GLU A N 1
ATOM 646 C CA . GLU A 1 80 ? -13.572 5.489 2.113 1.00 95.69 80 GLU A CA 1
ATOM 647 C C . GLU A 1 80 ? -12.541 5.606 0.999 1.00 95.69 80 GLU A C 1
ATOM 649 O O . GLU A 1 80 ? -11.639 4.771 0.881 1.00 95.69 80 GLU A O 1
ATOM 654 N N . GLU A 1 81 ? -12.678 6.647 0.182 1.00 97.19 81 GLU A N 1
ATOM 655 C CA . GLU A 1 81 ? -11.701 6.994 -0.841 1.00 97.19 81 GLU A CA 1
ATOM 656 C C . GLU A 1 81 ? -10.953 8.265 -0.431 1.00 97.19 81 GLU A C 1
ATOM 658 O O . GLU A 1 81 ? -11.567 9.275 -0.098 1.00 97.19 81 GLU A O 1
ATOM 663 N N . LEU A 1 82 ? -9.623 8.205 -0.474 1.00 97.00 82 LEU A N 1
ATOM 664 C CA . LEU A 1 82 ? -8.722 9.324 -0.212 1.00 97.00 82 LEU A CA 1
ATOM 665 C C . LEU A 1 82 ? -7.955 9.676 -1.485 1.00 97.00 82 LEU A C 1
ATOM 667 O O . LEU A 1 82 ? -7.628 8.807 -2.307 1.00 97.00 82 LEU A O 1
ATOM 671 N N . SER A 1 83 ? -7.618 10.953 -1.632 1.00 94.69 83 SER A N 1
ATOM 672 C CA . SER A 1 83 ? -6.927 11.453 -2.824 1.00 94.69 83 SER A CA 1
ATOM 673 C C . SER A 1 83 ? -5.400 11.384 -2.706 1.00 94.69 83 SER A C 1
ATOM 675 O O . SER A 1 83 ? -4.692 11.411 -3.714 1.00 94.69 83 SER A O 1
ATOM 677 N N . SER A 1 84 ? -4.869 11.279 -1.480 1.00 95.25 84 SER A N 1
ATOM 678 C CA . SER A 1 84 ? -3.433 11.404 -1.224 1.00 95.25 84 SER A CA 1
ATOM 679 C C . SER A 1 84 ? -2.943 10.641 0.011 1.00 95.25 84 SER A C 1
ATOM 681 O O . SER A 1 84 ? -3.689 10.372 0.951 1.00 95.25 84 SER A O 1
ATOM 683 N N . LEU A 1 85 ? -1.637 10.352 0.049 1.00 94.62 85 LEU A N 1
ATOM 684 C CA . LEU A 1 85 ? -0.983 9.756 1.224 1.00 94.62 85 LEU A CA 1
ATOM 685 C C . LEU A 1 85 ? -0.991 10.689 2.439 1.00 94.62 85 LEU A C 1
ATOM 687 O O . LEU A 1 85 ? -0.974 10.213 3.568 1.00 94.62 85 LEU A O 1
ATOM 691 N N . LYS A 1 86 ? -1.060 12.009 2.220 1.00 94.38 86 LYS A N 1
ATOM 692 C CA . LYS A 1 86 ? -1.166 12.996 3.300 1.00 94.38 86 LYS A CA 1
ATOM 693 C C . LYS A 1 86 ? -2.490 12.855 4.054 1.00 94.38 86 LYS A C 1
ATOM 695 O O . LYS A 1 86 ? -2.486 12.900 5.277 1.00 94.38 86 LYS A O 1
ATOM 700 N N . GLU A 1 87 ? -3.598 12.658 3.338 1.00 95.44 87 GLU A N 1
ATOM 701 C CA . GLU A 1 87 ? -4.905 12.391 3.955 1.00 95.44 87 GLU A CA 1
ATOM 702 C C . GLU A 1 87 ? -4.887 11.085 4.753 1.00 95.44 87 GLU A C 1
ATOM 704 O O . GLU A 1 87 ? -5.371 11.047 5.882 1.00 95.44 87 GLU A O 1
ATOM 709 N N . LEU A 1 88 ? -4.264 10.035 4.204 1.00 94.75 88 LEU A N 1
ATOM 710 C CA . LEU A 1 88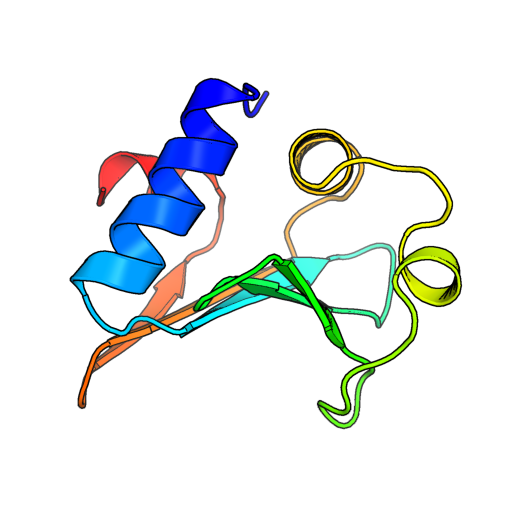 ? -4.112 8.761 4.906 1.00 94.75 88 LEU A CA 1
ATOM 711 C C . LEU A 1 88 ? -3.310 8.927 6.204 1.00 94.75 88 LEU A C 1
ATOM 713 O O . LEU A 1 88 ? -3.734 8.443 7.247 1.00 94.75 88 LEU A O 1
ATOM 717 N N . LEU A 1 89 ? -2.177 9.630 6.151 1.00 94.38 89 LEU A N 1
ATOM 718 C CA . LEU A 1 89 ? -1.313 9.853 7.312 1.00 94.38 89 LEU A CA 1
ATOM 719 C C . LEU A 1 89 ? -1.959 10.743 8.379 1.00 94.38 89 LEU A C 1
ATOM 721 O O . LEU A 1 89 ? -1.720 10.529 9.561 1.00 94.38 89 LEU A O 1
ATOM 725 N N . ALA A 1 90 ? -2.793 11.709 7.986 1.00 93.94 90 ALA A N 1
ATOM 726 C CA . ALA A 1 90 ? -3.524 12.561 8.924 1.00 93.94 90 ALA A CA 1
ATOM 727 C C . ALA A 1 90 ? -4.638 11.817 9.687 1.00 93.94 90 ALA A C 1
ATOM 729 O O . ALA A 1 90 ? -5.090 12.294 10.725 1.00 93.94 90 ALA A O 1
ATOM 730 N N . ARG A 1 91 ? -5.097 10.669 9.169 1.00 86.25 91 ARG A N 1
ATOM 731 C CA . ARG A 1 91 ? -6.129 9.826 9.791 1.00 86.25 91 ARG A CA 1
ATOM 732 C C . ARG A 1 91 ? -5.570 8.871 10.851 1.00 86.25 91 ARG A C 1
ATOM 734 O O . ARG A 1 91 ? -6.319 8.439 11.731 1.00 86.25 91 ARG A O 1
ATOM 741 N N . ILE A 1 92 ? -4.308 8.470 10.708 1.00 89.00 92 ILE A N 1
ATOM 742 C CA . ILE A 1 92 ? -3.657 7.442 11.540 1.00 89.00 92 ILE A CA 1
ATOM 743 C C . ILE A 1 92 ? -2.715 8.050 12.568 1.00 89.00 92 ILE A C 1
ATOM 745 O O . ILE A 1 92 ? -2.599 9.286 12.632 1.00 89.00 92 ILE A O 1
#

Radius of gyration: 12.03 Å; Cα contacts (8 Å, |Δi|>4): 158; chains: 1; bounding box: 32×24×28 Å

pLDDT: mean 95.66, std 2.7, range [80.06, 98.38]

Organism: Thermofilum pendens (NCBI:txid2269)